Protein AF-A0A376YE29-F1 (afdb_monomer_lite)

Radius of gyration: 28.05 Å; chains: 1; bounding box: 85×40×55 Å

Organism: Escherichia coli (NCBI:txid562)

pLDDT: mean 70.92, std 16.83, range [34.09, 95.0]

Sequence (128 aa):
MVALLISGSILTWAGFNDPQEINGTLSADATPAEAISPVADQDWPAYGRNQEGQRFSPLKQINADNVHNLKEAWVFRTGDVKQPNDPGEITNEVTPIKSGRHPLPVYRSPAPVCARCRQRQREMALRS

Foldseek 3Di:
DVVVVVVVVVVVVCVVDPPPPDPDDDPPPPPPDPDWDDQPLPFQQDPLSTPVSVVDHPDDPDDPVCVVVDDDPDDDDPPPDDDPPDPPDDDDPDDAGGGPPDSDRPPPDPDDPDPVVVVVVVVVVVVD

Structure (mmCIF, N/CA/C/O backbone):
data_AF-A0A376YE29-F1
#
_entry.id   AF-A0A376YE29-F1
#
loop_
_atom_site.group_PDB
_atom_site.id
_atom_site.type_symbol
_atom_site.label_atom_id
_atom_site.label_alt_id
_atom_site.label_comp_id
_atom_site.label_asym_id
_atom_site.label_entity_id
_atom_site.label_seq_id
_atom_site.pdbx_PDB_ins_code
_atom_site.Cartn_x
_atom_site.Cartn_y
_atom_site.Cartn_z
_atom_site.occupancy
_atom_site.B_iso_or_equiv
_atom_site.auth_seq_id
_atom_site.auth_comp_id
_atom_site.auth_asym_id
_atom_site.auth_atom_id
_atom_site.pdbx_PDB_model_num
ATOM 1 N N . MET A 1 1 ? 53.313 -7.833 -35.681 1.00 70.19 1 MET A N 1
ATOM 2 C CA . MET A 1 1 ? 53.774 -7.085 -34.486 1.00 70.19 1 MET A CA 1
ATOM 3 C C . MET A 1 1 ? 53.248 -5.658 -34.454 1.00 70.19 1 MET A C 1
ATOM 5 O O . MET A 1 1 ? 52.530 -5.353 -33.520 1.00 70.19 1 MET A O 1
ATOM 9 N N . VAL A 1 2 ? 53.512 -4.814 -35.460 1.00 89.00 2 VAL A N 1
ATOM 10 C CA . VAL A 1 2 ? 53.080 -3.395 -35.455 1.00 89.00 2 VAL A CA 1
ATOM 11 C C . VAL A 1 2 ? 51.565 -3.221 -35.260 1.00 89.00 2 VAL A C 1
ATOM 13 O O . VAL A 1 2 ? 51.152 -2.447 -34.407 1.00 89.00 2 VAL A O 1
ATOM 16 N N . ALA A 1 3 ? 50.735 -4.003 -35.957 1.00 85.12 3 ALA A N 1
ATOM 17 C CA . ALA A 1 3 ? 49.277 -3.941 -35.796 1.00 85.12 3 ALA A CA 1
ATOM 18 C C . ALA A 1 3 ? 48.800 -4.309 -34.377 1.00 85.12 3 ALA A 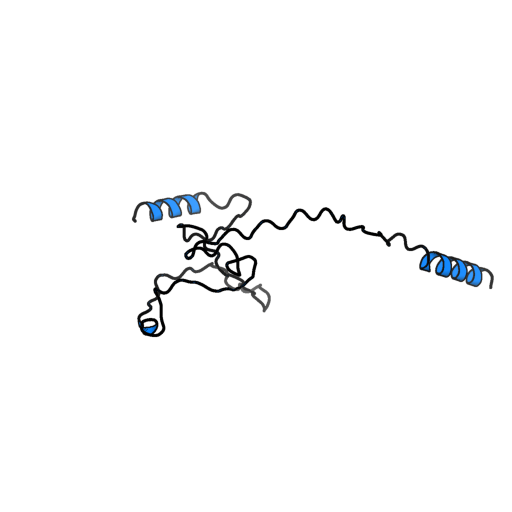C 1
ATOM 20 O O . ALA A 1 3 ? 47.903 -3.666 -33.849 1.00 85.12 3 ALA A O 1
ATOM 21 N N . LEU A 1 4 ? 49.439 -5.293 -33.730 1.00 90.12 4 LEU A N 1
ATOM 22 C CA . LEU A 1 4 ? 49.095 -5.699 -32.361 1.00 90.12 4 LEU A CA 1
ATOM 23 C C . LEU A 1 4 ? 49.466 -4.621 -31.340 1.00 90.12 4 LEU A C 1
ATOM 25 O O . LEU A 1 4 ? 48.731 -4.415 -30.380 1.00 90.12 4 LEU A O 1
ATOM 29 N N . LEU A 1 5 ? 50.574 -3.911 -31.573 1.00 93.38 5 LEU A N 1
ATOM 30 C CA . LEU A 1 5 ? 50.969 -2.780 -30.737 1.00 93.38 5 LEU A CA 1
ATOM 31 C C . LEU A 1 5 ? 49.967 -1.628 -30.872 1.00 93.38 5 LEU A C 1
ATOM 33 O O . LEU A 1 5 ? 49.523 -1.105 -29.859 1.00 93.38 5 LEU A O 1
ATOM 37 N N . ILE A 1 6 ? 49.538 -1.302 -32.095 1.00 93.88 6 ILE A N 1
ATOM 38 C CA . ILE A 1 6 ? 48.541 -0.248 -32.340 1.00 93.88 6 ILE A CA 1
ATOM 39 C C . ILE A 1 6 ? 47.201 -0.598 -31.680 1.00 93.88 6 ILE A C 1
ATOM 41 O O . ILE A 1 6 ? 46.644 0.223 -30.954 1.00 93.88 6 ILE A O 1
ATOM 45 N N . SER A 1 7 ? 46.697 -1.820 -31.878 1.00 90.88 7 SER A N 1
ATOM 46 C CA . SER A 1 7 ? 45.445 -2.261 -31.251 1.00 90.88 7 SER A CA 1
ATOM 47 C C . SER A 1 7 ? 45.533 -2.262 -29.724 1.00 90.88 7 SER A C 1
ATOM 49 O O . SER A 1 7 ? 44.598 -1.816 -29.065 1.00 90.88 7 SER A O 1
ATOM 51 N N . GLY A 1 8 ? 46.661 -2.706 -29.159 1.00 93.00 8 GLY A N 1
ATOM 52 C CA . GLY A 1 8 ? 46.903 -2.662 -27.717 1.00 93.00 8 GLY A CA 1
ATOM 53 C C . GLY A 1 8 ? 46.890 -1.236 -27.170 1.00 93.00 8 GLY A C 1
ATOM 54 O O . GLY A 1 8 ? 46.197 -0.965 -26.195 1.00 93.00 8 GLY A O 1
ATOM 55 N N . SER A 1 9 ? 47.576 -0.303 -27.837 1.00 89.50 9 SER A N 1
ATOM 56 C CA . SER A 1 9 ? 47.593 1.110 -27.442 1.00 89.50 9 SER A CA 1
ATOM 57 C C . SER A 1 9 ? 46.205 1.752 -27.480 1.00 89.50 9 SER A C 1
ATOM 59 O O . SER A 1 9 ? 45.851 2.478 -26.553 1.00 89.50 9 SER A O 1
ATOM 61 N N . ILE A 1 10 ? 45.400 1.461 -28.509 1.00 90.31 10 ILE A N 1
ATOM 62 C CA . ILE A 1 10 ? 44.025 1.976 -28.622 1.00 90.31 10 ILE A CA 1
ATOM 63 C C . ILE A 1 10 ? 43.143 1.422 -27.494 1.00 90.31 10 ILE A C 1
ATOM 65 O O . ILE A 1 10 ? 42.384 2.179 -26.894 1.00 90.31 10 ILE A O 1
ATOM 69 N N . LEU A 1 11 ? 43.266 0.131 -27.163 1.00 87.94 11 LEU A N 1
ATOM 70 C CA . LEU A 1 11 ? 42.499 -0.495 -26.079 1.00 87.94 11 LEU A CA 1
ATOM 71 C C . LEU A 1 11 ? 42.868 0.070 -24.706 1.00 87.94 11 LEU A C 1
ATOM 73 O O . LEU A 1 11 ? 41.981 0.355 -23.906 1.00 87.94 11 LEU A O 1
ATOM 77 N N . THR A 1 12 ? 44.161 0.267 -24.439 1.00 87.38 12 THR A N 1
ATOM 78 C CA . THR A 1 12 ? 44.599 0.910 -23.198 1.00 87.38 12 THR A CA 1
ATOM 79 C C . THR A 1 12 ? 44.058 2.334 -23.116 1.00 87.38 12 THR A C 1
ATOM 81 O O . THR A 1 12 ? 43.492 2.697 -22.095 1.00 87.38 12 THR A O 1
ATOM 84 N N . TRP A 1 13 ? 44.155 3.127 -24.187 1.00 88.75 13 TRP A N 1
ATOM 85 C CA . TRP A 1 13 ? 43.643 4.500 -24.195 1.00 88.75 13 TRP A CA 1
ATOM 86 C C . TRP A 1 13 ? 42.122 4.570 -23.983 1.00 88.75 13 TRP A C 1
ATOM 88 O O . TRP A 1 13 ? 41.662 5.384 -23.184 1.00 88.75 13 TRP A O 1
ATOM 98 N N . ALA A 1 14 ? 41.357 3.681 -24.625 1.00 85.19 14 ALA A N 1
ATOM 99 C CA . ALA A 1 14 ? 39.905 3.605 -24.471 1.00 85.19 14 ALA A CA 1
ATOM 100 C C . ALA A 1 14 ? 39.474 3.229 -23.042 1.00 85.19 14 ALA A C 1
ATOM 102 O O . ALA A 1 14 ? 38.508 3.787 -22.538 1.00 85.19 14 ALA A O 1
ATOM 103 N N . GLY A 1 15 ? 40.212 2.343 -22.361 1.00 82.81 15 GLY A N 1
ATOM 104 C CA . GLY A 1 15 ? 39.902 1.943 -20.983 1.00 82.81 15 GLY A CA 1
ATOM 105 C C . GLY A 1 15 ? 40.054 3.057 -19.939 1.00 82.81 15 GLY A C 1
ATOM 106 O O . GLY A 1 15 ? 39.471 2.955 -18.866 1.00 82.81 15 GLY A O 1
ATOM 107 N N . PHE A 1 16 ? 40.815 4.114 -20.245 1.00 82.31 16 PHE A N 1
ATOM 108 C CA . PHE A 1 16 ? 41.011 5.272 -19.357 1.00 82.31 16 PHE A CA 1
ATOM 109 C C . PHE A 1 16 ? 40.259 6.534 -19.803 1.00 82.31 16 PHE A C 1
ATOM 111 O O . PHE A 1 16 ? 40.302 7.540 -19.104 1.00 82.31 16 PHE A O 1
ATOM 118 N N . ASN A 1 17 ? 39.611 6.514 -20.968 1.00 80.94 17 ASN A N 1
ATOM 119 C CA . ASN A 1 17 ? 38.904 7.663 -21.533 1.00 80.94 17 ASN A CA 1
ATOM 120 C C . ASN A 1 17 ? 37.498 7.221 -21.942 1.00 80.94 17 ASN A C 1
ATOM 122 O O . ASN A 1 17 ? 37.173 7.227 -23.129 1.00 80.94 17 ASN A O 1
ATOM 126 N N . ASP A 1 18 ? 36.691 6.782 -20.972 1.00 77.00 18 ASP A N 1
ATOM 127 C CA . ASP A 1 18 ? 35.305 6.393 -21.224 1.00 77.00 18 ASP A CA 1
ATOM 128 C C . ASP A 1 18 ? 34.440 7.654 -21.432 1.00 77.00 18 ASP A C 1
ATOM 130 O O . ASP A 1 18 ? 34.211 8.411 -20.486 1.00 77.00 18 ASP A O 1
ATOM 134 N N . PRO A 1 19 ? 33.937 7.922 -22.652 1.00 68.25 19 PRO A N 1
ATOM 135 C CA . PRO A 1 19 ? 33.087 9.082 -22.908 1.00 68.25 19 PRO A CA 1
ATOM 136 C C . PRO A 1 19 ? 31.700 8.971 -22.250 1.00 68.25 19 PRO A C 1
ATOM 138 O O . PRO A 1 19 ? 30.944 9.942 -22.282 1.00 68.25 19 PRO A O 1
ATOM 141 N N . GLN A 1 20 ? 31.338 7.808 -21.693 1.00 69.44 20 GLN A N 1
ATOM 142 C CA . GLN A 1 20 ? 30.078 7.591 -20.980 1.00 69.44 20 GLN A CA 1
ATOM 143 C C . GLN A 1 20 ? 30.165 7.902 -19.480 1.00 69.44 20 GLN A C 1
ATOM 145 O O . GLN A 1 20 ? 29.135 7.883 -18.802 1.00 69.44 20 GLN A O 1
ATOM 150 N N . GLU A 1 21 ? 31.349 8.236 -18.953 1.00 71.94 21 GLU A N 1
ATOM 151 C CA . GLU A 1 21 ? 31.507 8.663 -17.563 1.00 71.94 21 GLU A CA 1
ATOM 152 C C . GLU A 1 21 ? 30.993 10.102 -17.376 1.00 71.94 21 GLU A C 1
ATOM 154 O O . GLU A 1 21 ? 31.724 11.094 -1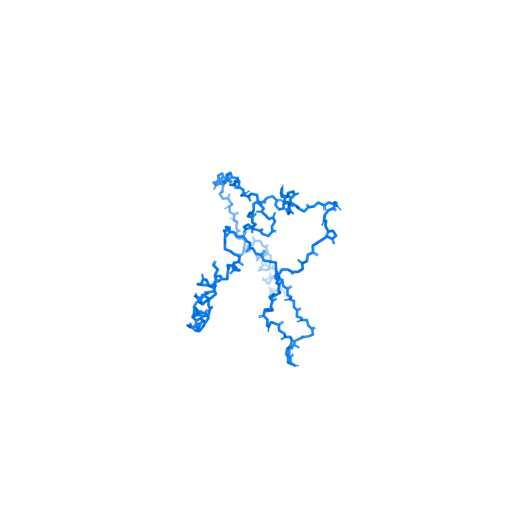7.395 1.00 71.94 21 GLU A O 1
ATOM 159 N N . ILE A 1 22 ? 29.680 10.228 -17.198 1.00 77.06 22 ILE A N 1
ATOM 160 C CA . ILE A 1 22 ? 29.053 11.478 -16.777 1.00 77.06 22 ILE A CA 1
ATOM 161 C C . ILE A 1 22 ? 29.186 11.563 -15.256 1.00 77.06 22 ILE A C 1
ATOM 163 O O . ILE A 1 22 ? 28.447 10.911 -14.518 1.00 77.06 22 ILE A O 1
ATOM 167 N N . ASN A 1 23 ? 30.114 12.396 -14.784 1.00 75.69 23 ASN A N 1
ATOM 168 C CA . ASN A 1 23 ? 30.239 12.758 -13.373 1.00 75.69 23 ASN A CA 1
ATOM 169 C C . ASN A 1 23 ? 29.029 13.608 -12.949 1.00 75.69 23 ASN A C 1
ATOM 171 O O . ASN A 1 23 ? 29.071 14.839 -12.956 1.00 75.69 23 ASN A O 1
ATOM 175 N N . GLY A 1 24 ? 27.918 12.943 -12.636 1.00 70.81 24 GLY A N 1
ATOM 176 C CA . GLY A 1 24 ? 26.712 13.586 -12.136 1.00 70.81 24 GLY A CA 1
ATOM 177 C C . GLY A 1 24 ? 26.964 14.182 -10.756 1.00 70.81 24 GLY A C 1
ATOM 178 O O . GLY A 1 24 ? 27.205 13.457 -9.794 1.00 70.81 24 GLY A O 1
ATOM 179 N N . THR A 1 25 ? 26.890 15.504 -10.639 1.00 72.88 25 THR A N 1
ATOM 180 C CA . THR A 1 25 ? 26.865 16.176 -9.342 1.00 72.88 25 THR A CA 1
ATOM 181 C C . THR A 1 25 ? 25.411 16.320 -8.903 1.00 72.88 25 THR A C 1
ATOM 183 O O . THR A 1 25 ? 24.587 16.926 -9.587 1.00 72.88 25 THR A O 1
ATOM 186 N N . LEU A 1 26 ? 25.061 15.732 -7.760 1.00 69.62 26 LEU A N 1
ATOM 187 C CA . LEU A 1 26 ? 23.787 16.032 -7.115 1.00 69.62 26 LEU A CA 1
ATOM 188 C C . LEU A 1 26 ? 23.959 17.372 -6.393 1.00 69.62 26 LEU A C 1
ATOM 190 O O . LEU A 1 26 ? 24.721 17.457 -5.431 1.00 69.62 26 LEU A O 1
ATOM 194 N N . SER A 1 27 ? 23.296 18.430 -6.866 1.00 72.06 27 SER A N 1
ATOM 195 C CA . SER A 1 27 ? 23.247 19.693 -6.124 1.00 72.06 27 SER A CA 1
ATOM 196 C C . SER A 1 27 ? 22.617 19.449 -4.754 1.00 72.06 27 SER A C 1
ATOM 198 O O . SER A 1 27 ? 21.499 18.947 -4.662 1.00 72.06 27 SER A O 1
ATOM 200 N N . ALA A 1 28 ? 23.321 19.840 -3.692 1.00 67.19 28 ALA A N 1
ATOM 201 C CA . ALA A 1 28 ? 22.836 19.768 -2.314 1.00 67.19 28 ALA A CA 1
ATOM 202 C C . ALA A 1 28 ? 21.752 20.817 -1.988 1.00 67.19 28 ALA A C 1
ATOM 204 O O . ALA A 1 28 ? 21.349 20.928 -0.831 1.00 67.19 28 ALA A O 1
ATOM 205 N N . ASP A 1 29 ? 21.244 21.543 -2.992 1.00 68.12 29 ASP A N 1
ATOM 206 C CA . ASP A 1 29 ? 19.969 22.271 -2.939 1.00 68.12 29 ASP A CA 1
ATOM 207 C C . ASP A 1 29 ? 18.800 21.271 -2.871 1.00 68.12 29 ASP A C 1
ATOM 209 O O . ASP A 1 29 ? 17.912 21.205 -3.722 1.00 68.12 29 ASP A O 1
ATOM 213 N N . ALA A 1 30 ? 18.810 20.435 -1.836 1.00 67.19 30 ALA A N 1
ATOM 214 C CA . ALA A 1 30 ? 17.633 19.714 -1.421 1.00 67.19 30 ALA A CA 1
ATOM 215 C C . ALA A 1 30 ? 16.674 20.764 -0.861 1.00 67.19 30 ALA A C 1
ATOM 217 O O . ALA A 1 30 ? 16.900 21.329 0.210 1.00 67.19 30 ALA A O 1
ATOM 218 N N . THR A 1 31 ? 15.595 21.038 -1.595 1.00 70.94 31 THR A N 1
ATOM 219 C CA . THR A 1 31 ? 14.437 21.702 -0.994 1.00 70.94 31 THR A CA 1
ATOM 220 C C . THR A 1 31 ? 14.077 20.904 0.262 1.00 70.94 31 THR A C 1
ATOM 222 O O . THR A 1 31 ? 13.961 19.677 0.156 1.00 70.94 31 THR A O 1
ATOM 225 N N . PRO A 1 32 ? 13.957 21.537 1.446 1.00 68.62 32 PRO A N 1
ATOM 226 C CA . PRO A 1 32 ? 13.542 20.834 2.648 1.00 68.62 32 PRO A CA 1
ATOM 227 C C . PRO A 1 32 ? 12.285 20.034 2.332 1.00 68.62 32 PRO A C 1
ATOM 229 O O . PRO A 1 32 ? 11.344 20.583 1.756 1.00 68.62 32 PRO A O 1
ATOM 232 N N . ALA A 1 33 ? 12.294 18.740 2.655 1.00 63.41 33 ALA A N 1
ATOM 233 C CA . ALA A 1 33 ? 11.118 17.908 2.471 1.00 63.41 33 ALA A CA 1
ATOM 234 C C . ALA A 1 33 ? 9.934 18.600 3.156 1.00 63.41 33 ALA A C 1
ATOM 236 O O . ALA A 1 33 ? 10.016 18.942 4.340 1.00 63.41 33 ALA A O 1
ATOM 237 N N . GLU A 1 34 ? 8.866 18.860 2.399 1.00 62.69 34 GLU A N 1
ATOM 238 C CA . GLU A 1 34 ? 7.650 19.438 2.960 1.00 62.69 34 GLU A CA 1
ATOM 239 C C . GLU A 1 34 ? 7.192 18.588 4.146 1.00 62.69 34 GLU A C 1
ATOM 241 O O . GLU A 1 34 ? 7.211 17.353 4.100 1.00 62.69 34 GLU A O 1
ATOM 246 N N . ALA A 1 35 ? 6.786 19.259 5.225 1.00 61.25 35 ALA A N 1
ATOM 247 C CA . ALA A 1 35 ? 6.204 18.584 6.370 1.00 61.25 35 ALA A CA 1
ATOM 248 C C . ALA A 1 35 ? 5.029 17.719 5.894 1.00 61.25 35 ALA A C 1
ATOM 250 O O . ALA A 1 35 ? 4.168 18.183 5.139 1.00 61.25 35 ALA A O 1
ATOM 251 N N . ILE A 1 36 ? 5.005 16.458 6.332 1.00 62.16 36 ILE A N 1
ATOM 252 C CA . ILE A 1 36 ? 3.956 15.501 5.980 1.00 62.16 36 ILE A CA 1
ATOM 253 C C . ILE A 1 36 ? 2.618 16.126 6.374 1.00 62.16 36 ILE A C 1
ATOM 255 O O . ILE A 1 36 ? 2.320 16.286 7.558 1.00 62.16 36 ILE A O 1
ATOM 259 N N . SER A 1 37 ? 1.819 16.506 5.377 1.00 63.16 37 SER A N 1
ATOM 260 C CA . SER A 1 37 ? 0.480 17.030 5.626 1.00 63.16 37 SER A CA 1
ATOM 261 C C . SER A 1 37 ? -0.326 15.971 6.385 1.00 63.16 37 SER A C 1
ATOM 263 O O . SER A 1 37 ? -0.339 14.810 5.957 1.00 63.16 37 SER A O 1
ATOM 265 N N . PRO A 1 38 ? -0.980 16.322 7.507 1.00 71.62 38 PRO A N 1
ATOM 266 C CA . PRO A 1 38 ? -1.757 15.360 8.271 1.00 71.62 38 PRO A CA 1
ATOM 267 C C . PRO A 1 38 ? -2.874 14.800 7.387 1.00 71.62 38 PRO A C 1
ATOM 269 O O . PRO A 1 38 ? -3.740 15.529 6.905 1.00 71.62 38 PRO A O 1
ATOM 272 N N . VAL A 1 39 ? -2.832 13.489 7.151 1.00 77.31 39 VAL A N 1
ATOM 273 C CA . VAL A 1 39 ? -3.873 12.774 6.409 1.00 77.31 39 VAL A CA 1
ATOM 274 C C . VAL A 1 39 ? -5.074 12.616 7.329 1.00 77.31 39 VAL A C 1
ATOM 276 O O . VAL A 1 39 ? -4.947 12.021 8.401 1.00 77.31 39 VAL A O 1
ATOM 279 N N . ALA A 1 40 ? -6.236 13.122 6.913 1.00 82.19 40 ALA A N 1
ATOM 280 C CA . ALA A 1 40 ? -7.464 12.973 7.683 1.00 82.19 40 ALA A CA 1
ATOM 281 C C . ALA A 1 40 ? -7.756 11.491 7.979 1.00 82.19 40 ALA A C 1
ATOM 283 O O . ALA A 1 40 ? -7.502 10.608 7.160 1.00 82.19 40 ALA A O 1
ATOM 284 N N . ASP A 1 41 ? -8.325 11.206 9.148 1.00 82.19 41 ASP A N 1
ATOM 285 C CA . ASP A 1 41 ? -8.546 9.835 9.635 1.00 82.19 41 ASP A CA 1
ATOM 286 C C . ASP A 1 41 ? -9.361 8.952 8.680 1.00 82.19 41 ASP A C 1
ATOM 288 O O . ASP A 1 41 ? -9.173 7.736 8.637 1.00 82.19 41 ASP A O 1
ATOM 292 N N . GLN A 1 42 ? -10.256 9.565 7.903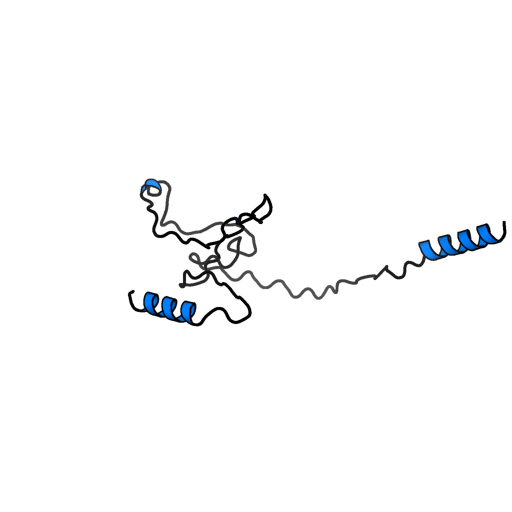 1.00 82.81 42 GLN A N 1
ATOM 293 C CA . GLN A 1 42 ? -11.139 8.883 6.954 1.00 82.81 42 GLN A CA 1
ATOM 294 C C . GLN A 1 42 ? -10.569 8.760 5.534 1.00 82.81 42 GLN A C 1
ATOM 296 O O . GLN A 1 42 ? -11.207 8.121 4.683 1.00 82.81 42 GLN A O 1
ATOM 301 N N . ASP A 1 43 ? -9.416 9.381 5.282 1.00 81.75 43 ASP A N 1
ATOM 302 C CA . ASP A 1 43 ? -8.790 9.471 3.971 1.00 81.75 43 ASP A CA 1
ATOM 303 C C . ASP A 1 43 ? -7.630 8.479 3.828 1.00 81.75 43 ASP A C 1
ATOM 305 O O . ASP A 1 43 ? -6.899 8.156 4.768 1.00 81.75 43 ASP A O 1
ATOM 309 N N . TRP A 1 44 ? -7.469 8.003 2.599 1.00 85.94 44 TRP A N 1
ATOM 310 C CA . TRP A 1 44 ? -6.436 7.082 2.147 1.00 85.94 44 TRP A CA 1
ATOM 311 C C . TRP A 1 44 ? -5.858 7.558 0.802 1.00 85.94 44 TRP A C 1
ATOM 313 O O . TRP A 1 44 ? -6.104 6.936 -0.235 1.00 85.94 44 TRP A O 1
ATOM 323 N N . PRO A 1 45 ? -5.137 8.698 0.784 1.00 80.25 45 PRO A N 1
ATOM 324 C CA . PRO A 1 45 ? -4.684 9.353 -0.446 1.00 80.25 45 PRO A CA 1
ATOM 325 C C . PRO A 1 45 ? -3.491 8.655 -1.117 1.00 80.25 45 PRO A C 1
ATOM 327 O O . PRO A 1 45 ? -3.209 8.917 -2.282 1.00 80.25 45 PRO A O 1
ATOM 330 N N . ALA A 1 46 ? -2.795 7.771 -0.402 1.00 78.50 46 ALA A N 1
ATOM 331 C CA . ALA A 1 46 ? -1.636 7.031 -0.890 1.00 78.50 46 ALA A CA 1
ATOM 332 C C . ALA A 1 46 ? -1.761 5.545 -0.540 1.00 78.50 46 ALA A C 1
ATOM 334 O O . ALA A 1 46 ? -2.450 5.196 0.416 1.00 78.50 46 ALA A O 1
ATOM 335 N N . TYR A 1 47 ? -1.049 4.668 -1.257 1.00 76.62 47 TYR A N 1
ATOM 336 C CA . TYR A 1 47 ? -1.059 3.218 -1.003 1.00 76.62 47 TYR A CA 1
ATOM 337 C C . TYR A 1 47 ? -0.768 2.879 0.471 1.00 76.62 47 TYR A C 1
ATOM 339 O O . TYR A 1 47 ? -1.494 2.113 1.104 1.00 76.62 47 TYR A O 1
ATOM 347 N N . GLY A 1 48 ? 0.240 3.537 1.046 1.00 80.25 48 GLY A N 1
ATOM 348 C CA . GLY A 1 48 ? 0.632 3.413 2.448 1.00 80.25 48 GLY A CA 1
ATOM 349 C C . GLY A 1 48 ? -0.155 4.275 3.443 1.00 80.25 48 GLY A C 1
ATOM 350 O O . GLY A 1 48 ? 0.254 4.370 4.598 1.00 80.25 48 GLY A O 1
ATOM 351 N N . ARG A 1 49 ? -1.255 4.909 3.012 1.00 76.81 49 ARG A N 1
ATOM 352 C CA . ARG A 1 49 ? -2.003 5.991 3.682 1.00 76.81 49 ARG A CA 1
ATOM 353 C C . ARG A 1 49 ? -1.239 7.313 3.812 1.00 76.81 49 ARG A C 1
ATOM 355 O O . ARG A 1 49 ? -1.783 8.341 3.424 1.00 76.81 49 ARG A O 1
ATOM 362 N N . ASN A 1 50 ? -0.015 7.296 4.334 1.00 76.94 50 ASN A N 1
ATOM 363 C CA . ASN A 1 50 ? 0.869 8.456 4.492 1.00 76.94 50 ASN A CA 1
ATOM 364 C C . ASN A 1 50 ? 2.247 8.201 3.855 1.00 76.94 50 ASN A C 1
ATOM 366 O O . ASN A 1 50 ? 2.529 7.093 3.398 1.00 76.94 50 ASN A O 1
ATOM 370 N N . GLN A 1 51 ? 3.098 9.232 3.822 1.00 77.75 51 GLN A N 1
ATOM 371 C CA . GLN A 1 51 ? 4.457 9.143 3.261 1.00 77.75 51 GLN A CA 1
ATOM 372 C C . GLN A 1 51 ? 5.348 8.139 4.011 1.00 77.75 51 GLN A C 1
ATOM 374 O O . GLN A 1 51 ? 6.277 7.587 3.435 1.00 77.75 51 GLN A O 1
ATOM 379 N N . GLU A 1 52 ? 5.033 7.854 5.277 1.00 77.56 52 GLU A N 1
ATOM 380 C CA . GLU A 1 52 ? 5.730 6.854 6.094 1.00 77.56 52 GLU A CA 1
ATOM 381 C C . GLU A 1 52 ? 5.333 5.409 5.750 1.00 77.56 52 GLU A C 1
ATOM 383 O O . GLU A 1 52 ? 5.948 4.465 6.239 1.00 77.56 52 GLU A O 1
ATOM 388 N N . GLY A 1 53 ? 4.297 5.203 4.932 1.00 77.00 53 GLY A N 1
ATOM 389 C CA . GLY A 1 53 ? 3.913 3.869 4.484 1.00 77.00 53 GLY A CA 1
ATOM 390 C C . GLY A 1 53 ? 3.271 2.987 5.560 1.00 77.00 53 GLY A C 1
ATOM 391 O O . GLY A 1 53 ? 3.263 1.767 5.413 1.00 77.00 53 GLY A O 1
ATOM 392 N N . GLN A 1 54 ? 2.727 3.565 6.635 1.00 78.69 54 GLN A N 1
ATOM 393 C CA . GLN A 1 54 ? 2.312 2.813 7.829 1.00 78.69 54 GLN A CA 1
ATOM 394 C C . GLN A 1 54 ? 1.115 1.879 7.609 1.00 78.69 54 GLN A C 1
ATOM 396 O O . GLN A 1 54 ? 0.918 0.952 8.392 1.00 78.69 54 GLN A O 1
ATOM 401 N N . ARG A 1 55 ? 0.281 2.128 6.586 1.00 82.88 55 ARG A N 1
ATOM 402 C CA . ARG A 1 55 ? -0.948 1.351 6.295 1.00 82.88 55 ARG A CA 1
ATOM 403 C C . ARG A 1 55 ? -1.887 1.214 7.509 1.00 82.88 55 ARG A C 1
ATOM 405 O O . ARG A 1 55 ? -2.689 0.287 7.576 1.00 82.88 55 ARG A O 1
ATOM 412 N N . PHE A 1 56 ? -1.808 2.146 8.459 1.00 82.31 56 PHE A N 1
ATOM 413 C CA . PHE A 1 56 ? -2.560 2.133 9.713 1.00 82.31 56 PHE A CA 1
ATOM 414 C C . PHE A 1 56 ? -3.744 3.109 9.667 1.00 82.31 56 PHE A C 1
ATOM 416 O O . PHE A 1 56 ? -3.555 4.291 9.367 1.00 82.31 56 PHE A O 1
ATOM 423 N N . SER A 1 57 ? -4.952 2.639 10.008 1.00 84.25 57 SER A N 1
ATOM 424 C CA . SER A 1 57 ? -6.153 3.479 10.153 1.00 84.25 57 SER A CA 1
ATOM 425 C C . SER A 1 57 ? -6.465 3.755 11.632 1.00 84.25 57 SER A C 1
ATOM 427 O O . SER A 1 57 ? -6.571 2.803 12.402 1.00 84.25 57 SER A O 1
ATOM 429 N N . PRO A 1 58 ? -6.693 5.018 12.037 1.00 85.00 58 PRO A N 1
ATOM 430 C CA . PRO A 1 58 ? -7.106 5.363 13.400 1.00 85.00 58 PRO A CA 1
ATOM 431 C C . PRO A 1 58 ? -8.611 5.145 13.671 1.00 85.00 58 PRO A C 1
ATOM 433 O O . PRO A 1 58 ? -9.079 5.424 14.777 1.00 85.00 58 PRO A O 1
ATOM 436 N N . LEU A 1 59 ? -9.389 4.661 12.692 1.00 85.81 59 LEU A N 1
ATOM 437 C CA . LEU A 1 59 ? -10.831 4.438 12.836 1.00 85.81 59 LEU A CA 1
ATOM 438 C C . LEU A 1 59 ? -11.133 3.275 13.793 1.00 85.81 59 LEU A C 1
ATOM 440 O O . LEU A 1 59 ? -10.644 2.166 13.616 1.00 85.81 59 LEU A O 1
ATOM 444 N N . LYS A 1 60 ? -12.009 3.523 14.775 1.00 88.44 60 LYS A N 1
ATOM 445 C CA . LYS A 1 60 ? -12.392 2.552 15.823 1.00 88.44 60 LYS A CA 1
ATOM 446 C C . LYS A 1 60 ? -13.821 2.018 15.694 1.00 88.44 60 LYS A C 1
ATOM 448 O O . LYS A 1 60 ? -14.306 1.334 16.589 1.00 88.44 60 LYS A O 1
ATOM 453 N N . GLN A 1 61 ? -14.515 2.360 14.605 1.00 89.38 61 GLN A N 1
ATOM 454 C CA . GLN A 1 61 ? -15.901 1.935 14.381 1.00 89.38 61 GLN A CA 1
ATOM 455 C C . GLN A 1 61 ? -16.021 0.407 14.272 1.00 89.38 61 GLN A C 1
ATOM 457 O O . GLN A 1 61 ? -17.005 -0.163 14.738 1.00 89.38 61 GLN A O 1
ATOM 462 N N . ILE A 1 62 ? -15.021 -0.247 13.679 1.00 89.12 62 ILE A N 1
ATOM 463 C CA . ILE A 1 62 ? -14.912 -1.705 13.596 1.00 89.12 62 ILE A CA 1
ATOM 464 C C . ILE A 1 62 ? -13.866 -2.151 14.617 1.00 89.12 62 ILE A C 1
ATOM 466 O O . ILE A 1 62 ? -12.771 -1.593 14.662 1.00 89.12 62 ILE A O 1
ATOM 470 N N . ASN A 1 63 ? -14.204 -3.135 15.443 1.00 92.31 63 ASN A N 1
ATOM 471 C CA . ASN A 1 63 ? -13.350 -3.667 16.499 1.00 92.31 63 ASN A CA 1
ATOM 472 C C . ASN A 1 63 ? -13.534 -5.188 16.646 1.00 92.31 63 ASN A C 1
ATOM 474 O O . ASN A 1 63 ? -14.382 -5.789 15.985 1.00 92.31 63 ASN A O 1
ATOM 478 N N . ALA A 1 64 ? -12.724 -5.815 17.505 1.00 93.88 64 ALA A N 1
ATOM 479 C CA . ALA A 1 64 ? -12.748 -7.265 17.721 1.00 93.88 64 ALA A CA 1
ATOM 480 C C . ALA A 1 64 ? -14.126 -7.785 18.169 1.00 93.88 64 ALA A C 1
ATOM 482 O O . ALA A 1 64 ? -14.502 -8.904 17.822 1.00 93.88 64 ALA A O 1
ATOM 483 N N . ASP A 1 65 ? -14.902 -6.952 18.864 1.00 95.00 65 ASP A N 1
ATOM 484 C CA . ASP A 1 65 ? -16.214 -7.323 19.382 1.00 95.00 65 ASP A CA 1
ATOM 485 C C . ASP A 1 65 ? -17.308 -7.259 18.316 1.00 95.00 65 ASP A C 1
ATOM 487 O O . ASP A 1 65 ? -18.299 -7.961 18.446 1.00 95.00 65 ASP A O 1
ATOM 491 N N . ASN A 1 66 ? -17.174 -6.443 17.263 1.00 94.69 66 ASN A N 1
ATOM 492 C CA . ASN A 1 66 ? -18.236 -6.238 16.268 1.00 94.69 66 ASN A CA 1
ATOM 493 C C . ASN A 1 66 ? -17.888 -6.692 14.843 1.00 94.69 66 ASN A C 1
ATOM 495 O O . ASN A 1 66 ? -18.774 -6.714 13.987 1.00 94.69 66 ASN A O 1
ATOM 499 N N . VAL A 1 67 ? -16.639 -7.102 14.593 1.00 92.31 67 VAL A N 1
ATOM 500 C CA . VAL A 1 67 ? -16.163 -7.551 13.273 1.00 92.31 67 VAL A CA 1
ATOM 501 C C . VAL A 1 67 ? -17.007 -8.694 12.696 1.00 92.31 67 VAL A C 1
ATOM 503 O O . VAL A 1 67 ? -17.195 -8.782 11.485 1.00 92.31 67 VAL A O 1
ATOM 506 N N . HIS A 1 68 ? -17.593 -9.526 13.559 1.00 92.62 68 HIS A N 1
ATOM 507 C CA . HIS A 1 68 ? -18.458 -10.639 13.168 1.00 92.62 68 HIS A CA 1
ATOM 508 C C . HIS A 1 68 ? -19.798 -10.201 12.544 1.00 92.62 68 HIS A C 1
ATOM 510 O O . HIS A 1 68 ? -20.475 -11.016 11.925 1.00 92.62 68 HIS A O 1
ATOM 516 N N . ASN A 1 69 ? -20.182 -8.929 12.681 1.00 93.88 69 ASN A N 1
ATOM 517 C CA . ASN A 1 69 ? -21.431 -8.385 12.141 1.00 93.88 69 ASN A CA 1
ATOM 518 C C . ASN A 1 69 ? -21.256 -7.683 10.786 1.00 93.88 69 ASN A C 1
ATOM 520 O O . ASN A 1 69 ? -22.226 -7.132 10.257 1.00 93.88 69 ASN A O 1
ATOM 524 N N . LEU A 1 70 ? -20.041 -7.661 10.226 1.00 91.94 70 LEU A N 1
ATOM 525 C CA . LEU A 1 70 ? -19.783 -7.015 8.942 1.00 91.94 70 LEU A CA 1
ATOM 526 C C . LEU A 1 70 ? -20.514 -7.737 7.808 1.00 91.94 70 LEU A C 1
ATOM 528 O O . LEU A 1 70 ? -20.500 -8.961 7.703 1.00 91.94 70 LEU A O 1
ATOM 532 N N . LYS A 1 71 ? -21.143 -6.947 6.938 1.00 91.50 71 LYS A N 1
ATOM 533 C CA . LYS A 1 71 ? -21.819 -7.419 5.730 1.00 91.50 71 LYS A CA 1
ATOM 534 C C . LYS A 1 71 ? -21.234 -6.712 4.520 1.00 91.50 71 LYS A C 1
ATOM 536 O O . LYS A 1 71 ? -20.819 -5.557 4.609 1.00 91.50 71 LYS A O 1
ATOM 541 N N . GLU A 1 72 ? -21.226 -7.410 3.393 1.00 89.38 72 GLU A N 1
ATOM 542 C CA . GLU A 1 72 ? -20.853 -6.830 2.109 1.00 89.38 72 GLU A CA 1
ATOM 543 C C . GLU A 1 72 ? -21.789 -5.659 1.773 1.00 89.38 72 GLU A C 1
ATOM 545 O O . GLU A 1 72 ? -23.010 -5.817 1.754 1.00 89.38 72 GLU A O 1
ATOM 550 N N . ALA A 1 73 ? -21.218 -4.474 1.544 1.00 87.88 73 ALA A N 1
ATOM 551 C CA . ALA A 1 73 ? -21.990 -3.281 1.200 1.00 87.88 73 ALA A CA 1
ATOM 552 C C . ALA A 1 73 ? -22.248 -3.174 -0.311 1.00 87.88 73 ALA A C 1
ATOM 554 O O . ALA A 1 73 ? -23.295 -2.680 -0.723 1.00 87.88 73 ALA A O 1
ATOM 555 N N . TRP A 1 74 ? -21.282 -3.598 -1.130 1.00 89.12 74 TRP A N 1
ATOM 556 C CA . TRP A 1 74 ? -21.341 -3.590 -2.592 1.00 89.12 74 TRP A CA 1
ATOM 557 C C . TRP A 1 74 ? -20.148 -4.355 -3.179 1.00 89.12 74 TRP A C 1
ATOM 559 O O . TRP A 1 74 ? -19.118 -4.516 -2.525 1.00 89.12 74 TRP A O 1
ATOM 569 N N . VAL A 1 75 ? -20.266 -4.760 -4.447 1.00 85.94 75 VAL A N 1
ATOM 570 C CA . VAL A 1 75 ? -19.184 -5.372 -5.236 1.00 85.94 75 VAL A CA 1
ATOM 571 C C . VAL A 1 75 ? -19.024 -4.612 -6.542 1.00 85.94 75 VAL A C 1
ATOM 573 O O . VAL A 1 75 ? -20.004 -4.333 -7.233 1.00 85.94 75 VAL A O 1
ATOM 576 N N . PHE A 1 76 ? -17.777 -4.308 -6.901 1.00 82.12 76 PHE A N 1
ATOM 577 C CA . PHE A 1 76 ? -17.418 -3.724 -8.190 1.00 82.12 76 PHE A CA 1
ATOM 578 C C . PHE A 1 76 ? -16.624 -4.733 -9.022 1.00 82.12 76 PHE A C 1
ATOM 580 O O . PHE A 1 76 ? -15.640 -5.296 -8.547 1.00 82.12 76 PHE A O 1
ATOM 587 N N . ARG A 1 77 ? -17.039 -4.958 -10.274 1.00 79.88 77 ARG A N 1
ATOM 588 C CA . ARG A 1 77 ? -16.301 -5.786 -11.239 1.00 79.88 77 ARG A CA 1
ATOM 589 C C . ARG A 1 77 ? -15.625 -4.868 -12.250 1.00 79.88 77 ARG A C 1
ATOM 591 O O . ARG A 1 77 ? -16.316 -4.150 -12.966 1.00 79.88 77 ARG A O 1
ATOM 598 N N . THR A 1 78 ? -14.296 -4.915 -12.317 1.00 77.00 78 THR A N 1
ATOM 599 C CA . THR A 1 78 ? -13.490 -4.108 -13.254 1.00 77.00 78 THR A CA 1
ATOM 600 C C . THR A 1 78 ? -13.712 -4.506 -14.713 1.00 77.00 78 THR A C 1
ATOM 602 O O . THR A 1 78 ? -13.525 -3.681 -15.600 1.00 77.00 78 THR A O 1
ATOM 605 N N . GLY A 1 79 ? -14.136 -5.751 -14.962 1.00 75.00 79 GLY A N 1
ATOM 606 C CA . GLY A 1 79 ? -14.287 -6.307 -16.310 1.00 75.00 79 GLY A CA 1
ATOM 607 C C . GLY A 1 79 ? -12.973 -6.788 -16.929 1.00 75.00 79 GLY A C 1
ATOM 608 O O . GLY A 1 79 ? -12.983 -7.220 -18.075 1.00 75.00 79 GLY A O 1
ATOM 609 N N . ASP A 1 80 ? -11.875 -6.740 -16.172 1.00 71.19 80 ASP A N 1
ATOM 610 C CA . ASP A 1 80 ? -10.563 -7.234 -16.583 1.00 71.19 80 ASP A CA 1
ATOM 611 C C . ASP A 1 80 ? -10.522 -8.760 -16.418 1.00 71.19 80 ASP A C 1
ATOM 613 O O . ASP A 1 80 ? -10.271 -9.292 -15.333 1.00 71.19 80 ASP A O 1
ATOM 617 N N . VAL A 1 81 ? -10.941 -9.462 -17.471 1.00 77.38 81 VAL A N 1
ATOM 618 C CA . VAL A 1 81 ? -11.067 -10.922 -17.512 1.00 77.38 81 VAL A CA 1
ATOM 619 C C . VAL A 1 81 ? -10.148 -11.484 -18.581 1.00 77.38 81 VAL A C 1
ATOM 621 O O . VAL A 1 81 ? -10.060 -10.945 -19.681 1.00 77.38 81 VAL A O 1
ATOM 624 N N . LYS A 1 82 ? -9.504 -12.609 -18.265 1.00 72.69 82 LYS A N 1
ATOM 625 C CA . LYS A 1 82 ? -8.614 -13.298 -19.195 1.00 72.69 82 LYS A CA 1
ATOM 626 C C . LYS A 1 82 ? -9.362 -13.697 -20.471 1.00 72.69 82 LYS A C 1
ATOM 628 O O . LYS A 1 82 ? -10.366 -14.411 -20.416 1.00 72.69 82 LYS A O 1
ATOM 633 N N . GLN A 1 83 ? -8.839 -13.287 -21.614 1.00 79.31 83 GLN A N 1
ATOM 634 C CA . GLN A 1 83 ? -9.310 -13.656 -22.940 1.00 79.31 83 GLN A CA 1
ATOM 635 C C . GLN A 1 83 ? -8.566 -14.908 -23.448 1.00 79.31 83 GLN A C 1
ATOM 637 O O . GLN A 1 83 ? -7.482 -15.235 -22.961 1.00 79.31 83 GLN A O 1
ATOM 642 N N . PRO A 1 84 ? -9.102 -15.619 -24.460 1.00 79.06 84 PRO A N 1
ATOM 643 C CA . PRO A 1 84 ? -8.494 -16.851 -24.980 1.00 79.06 84 PRO A CA 1
ATOM 644 C C . PRO A 1 84 ? -7.058 -16.700 -25.502 1.00 79.06 84 PRO A C 1
ATOM 646 O O . PRO A 1 84 ? -6.323 -17.682 -25.541 1.00 79.06 84 PRO A O 1
ATOM 649 N N . ASN A 1 85 ? -6.668 -15.483 -25.891 1.00 82.25 85 ASN A N 1
ATOM 650 C CA . ASN A 1 85 ? -5.362 -15.177 -26.477 1.00 82.25 85 ASN A CA 1
ATOM 651 C C . ASN A 1 85 ? -4.397 -14.503 -25.487 1.00 82.25 85 ASN A C 1
ATOM 653 O O . ASN A 1 85 ? -3.302 -14.113 -25.888 1.00 82.25 85 ASN A O 1
ATOM 657 N N . ASP A 1 86 ? -4.792 -14.340 -24.223 1.00 76.94 86 ASP A N 1
ATOM 658 C CA . ASP A 1 86 ? -3.943 -13.694 -23.225 1.00 76.94 86 ASP A CA 1
ATOM 659 C C . ASP A 1 86 ? -2.893 -14.675 -22.671 1.00 76.94 86 ASP A C 1
ATOM 661 O O . ASP A 1 86 ? -3.166 -15.881 -22.553 1.00 76.94 86 ASP A O 1
ATOM 665 N N . PRO A 1 87 ? -1.696 -14.181 -22.295 1.00 73.94 87 PRO A N 1
ATOM 666 C CA . PRO A 1 87 ? -0.671 -14.998 -21.656 1.00 73.94 87 PRO A CA 1
ATOM 667 C C . PRO A 1 87 ? -1.196 -15.678 -20.381 1.00 73.94 87 PRO A C 1
ATOM 669 O O . PRO A 1 87 ? -2.214 -15.302 -19.799 1.00 73.94 87 PRO A O 1
ATOM 672 N N . GLY A 1 88 ? -0.504 -16.734 -19.939 1.00 66.69 88 GLY A N 1
ATOM 673 C CA . GLY A 1 88 ? -0.879 -17.497 -18.740 1.00 66.69 88 GLY A CA 1
ATOM 674 C C . GLY A 1 88 ? -0.977 -16.655 -17.462 1.00 66.69 88 GLY A C 1
ATOM 675 O O . GLY A 1 88 ? -1.681 -17.054 -16.537 1.00 66.69 88 GLY A O 1
ATOM 676 N N . GLU A 1 89 ? -0.324 -15.495 -17.444 1.00 62.56 89 GLU A N 1
ATOM 677 C CA . GLU A 1 89 ? -0.270 -14.561 -16.329 1.00 62.56 89 GLU A CA 1
ATOM 678 C C . GLU A 1 89 ? -1.144 -13.328 -16.600 1.00 62.56 89 GLU A C 1
ATOM 680 O O . GLU A 1 89 ? -0.962 -12.625 -17.593 1.00 62.56 89 GLU A O 1
ATOM 685 N N . ILE A 1 90 ? -2.091 -13.079 -15.693 1.00 59.09 90 ILE A N 1
ATOM 686 C CA . ILE A 1 90 ? -2.858 -11.835 -15.592 1.00 59.09 90 ILE A CA 1
ATOM 687 C C . ILE A 1 90 ? -2.602 -11.243 -14.200 1.00 59.09 90 ILE A C 1
ATOM 689 O O . ILE A 1 90 ? -3.060 -11.787 -13.195 1.00 59.09 90 ILE A O 1
ATOM 693 N N . THR A 1 91 ? -1.836 -10.155 -14.119 1.00 57.50 91 THR A N 1
ATOM 694 C CA . THR A 1 91 ? -1.499 -9.506 -12.841 1.00 57.50 91 THR A CA 1
ATOM 695 C C . THR A 1 91 ? -2.460 -8.354 -12.592 1.00 57.50 91 THR A C 1
ATOM 697 O O . THR A 1 91 ? -2.515 -7.407 -13.371 1.00 57.50 91 THR A O 1
ATOM 700 N N . ASN A 1 92 ? -3.234 -8.438 -11.509 1.00 56.81 92 ASN A N 1
ATOM 701 C CA . ASN A 1 92 ? -4.222 -7.425 -11.152 1.00 56.81 92 ASN A CA 1
ATOM 702 C C . ASN A 1 92 ? -3.823 -6.720 -9.845 1.00 56.81 92 ASN A C 1
ATOM 704 O O . ASN A 1 92 ? -4.012 -7.257 -8.754 1.00 56.81 92 ASN A O 1
ATOM 708 N N . GLU A 1 93 ? -3.277 -5.507 -9.956 1.00 57.16 93 GLU A N 1
ATOM 709 C CA . GLU A 1 93 ? -2.827 -4.683 -8.823 1.00 57.16 93 GLU A CA 1
ATOM 710 C C . GLU A 1 93 ? -3.830 -3.561 -8.493 1.00 57.16 93 GLU A C 1
ATOM 712 O O . GLU A 1 93 ? -3.527 -2.370 -8.530 1.00 57.16 93 GLU A O 1
ATOM 717 N N . VAL A 1 94 ? -5.071 -3.924 -8.162 1.00 57.84 94 VAL A N 1
ATOM 718 C CA . VAL A 1 94 ? -6.165 -2.962 -7.912 1.00 57.84 94 VAL A CA 1
ATOM 719 C C . VAL A 1 94 ? -6.316 -2.574 -6.444 1.00 57.84 94 VAL A C 1
ATOM 721 O O . VAL A 1 94 ? -7.363 -2.804 -5.845 1.00 57.84 94 VAL A O 1
ATOM 724 N N . THR A 1 95 ? -5.308 -1.934 -5.846 1.00 66.88 95 THR A N 1
ATOM 725 C CA . THR A 1 95 ? -5.512 -1.324 -4.516 1.00 66.88 95 THR A CA 1
ATOM 726 C C . THR A 1 95 ? -6.209 0.034 -4.661 1.00 66.88 95 THR A C 1
ATOM 728 O O . THR A 1 95 ? -5.596 0.964 -5.189 1.00 66.88 95 THR A O 1
ATOM 731 N N . PRO A 1 96 ? -7.471 0.201 -4.218 1.00 65.69 96 PRO A N 1
ATOM 732 C CA . PRO A 1 96 ? -8.195 1.453 -4.417 1.00 65.69 96 PRO A CA 1
ATOM 733 C C . PRO A 1 96 ? -7.654 2.574 -3.518 1.00 65.69 96 PRO A C 1
ATOM 735 O O . PRO A 1 96 ? -7.355 2.351 -2.346 1.00 65.69 96 PRO A O 1
ATOM 738 N N . ILE A 1 97 ? -7.586 3.797 -4.051 1.00 74.19 97 ILE A N 1
ATOM 739 C CA . ILE A 1 97 ? -7.234 5.020 -3.310 1.00 74.19 97 ILE A CA 1
ATOM 740 C C . ILE A 1 97 ? -8.520 5.801 -3.027 1.00 74.19 97 ILE A C 1
ATOM 742 O O . ILE A 1 97 ? -9.316 6.036 -3.938 1.00 74.19 97 ILE A O 1
ATOM 746 N N . LYS A 1 98 ? -8.720 6.223 -1.775 1.00 70.88 98 LYS A N 1
ATOM 747 C CA . LYS A 1 98 ? -9.884 7.012 -1.346 1.00 70.88 98 LYS A CA 1
ATOM 748 C C . LYS A 1 98 ? -9.407 8.352 -0.796 1.00 70.88 98 LYS A C 1
ATOM 750 O O . LYS A 1 98 ? -8.811 8.391 0.270 1.00 70.88 98 LYS A O 1
ATOM 755 N N . SER A 1 99 ? -9.704 9.455 -1.475 1.00 65.19 99 SER A N 1
ATOM 756 C CA . SER A 1 99 ? -9.417 10.809 -0.981 1.00 65.19 99 SER A CA 1
ATOM 757 C C . SER A 1 99 ? -10.706 11.633 -0.967 1.00 65.19 99 SER A C 1
ATOM 759 O O . SER A 1 99 ? -11.338 11.818 -2.007 1.00 65.19 99 SER A O 1
ATOM 761 N N . GLY A 1 100 ? -11.127 12.095 0.214 1.00 63.44 100 GLY A N 1
ATOM 762 C CA . GLY A 1 100 ? -12.347 12.874 0.398 1.00 63.44 100 GLY A CA 1
ATOM 763 C C . GLY A 1 100 ? -13.643 12.046 0.429 1.00 63.44 100 GLY A C 1
ATOM 764 O O . GLY A 1 100 ? -13.655 10.816 0.509 1.00 63.44 100 GLY A O 1
ATOM 765 N N . ARG A 1 101 ? -14.788 12.745 0.370 1.00 51.16 101 ARG A N 1
ATOM 766 C CA . ARG A 1 101 ? -16.151 12.172 0.471 1.00 51.16 101 ARG A CA 1
ATOM 767 C C . ARG A 1 101 ? -16.691 11.553 -0.827 1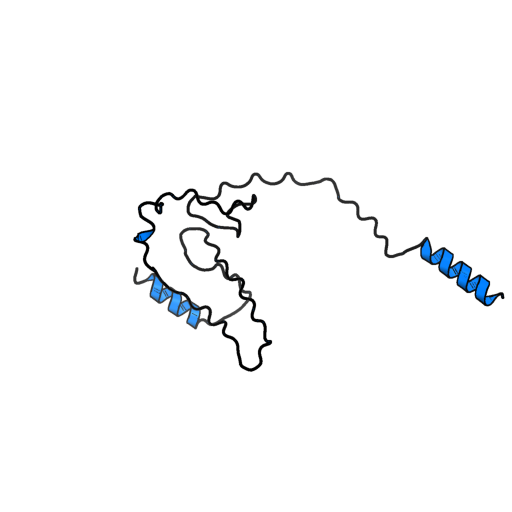.00 51.16 101 ARG A C 1
ATOM 769 O O . ARG A 1 101 ? -17.895 11.337 -0.941 1.00 51.16 101 ARG A O 1
ATOM 776 N N . HIS A 1 102 ? -15.851 11.280 -1.821 1.00 46.78 102 HIS A N 1
ATOM 777 C CA . HIS A 1 102 ? -16.282 10.635 -3.063 1.00 46.78 102 HIS A CA 1
ATOM 778 C C . HIS A 1 102 ? -15.579 9.281 -3.213 1.00 46.78 102 HIS A C 1
ATOM 780 O O . HIS A 1 102 ? -14.369 9.251 -3.412 1.00 46.78 102 HIS A O 1
ATOM 786 N N . PRO A 1 103 ? -16.307 8.151 -3.127 1.00 46.19 103 PRO A N 1
ATOM 787 C CA . PRO A 1 103 ? -15.738 6.804 -3.224 1.00 46.19 103 PRO A CA 1
ATOM 788 C C . PRO A 1 103 ? -15.375 6.402 -4.664 1.00 46.19 103 PRO A C 1
ATOM 790 O O . PRO A 1 103 ? -15.311 5.215 -4.975 1.00 46.19 103 PRO A O 1
ATOM 793 N N . LEU A 1 104 ? -15.173 7.365 -5.567 1.00 47.00 104 LEU A N 1
ATOM 794 C CA . LEU A 1 104 ? -14.816 7.042 -6.938 1.00 47.00 104 LEU A CA 1
ATOM 795 C C . LEU A 1 104 ? -13.315 6.754 -7.022 1.00 47.00 104 LEU A C 1
ATOM 797 O O . LEU A 1 104 ? -12.523 7.544 -6.501 1.00 47.00 104 LEU A O 1
ATOM 801 N N . PRO A 1 105 ? -12.908 5.674 -7.709 1.00 47.25 105 PRO A N 1
ATOM 802 C CA . PRO A 1 105 ? -11.515 5.508 -8.085 1.00 47.25 105 PRO A CA 1
ATOM 803 C C . PRO A 1 105 ? -11.103 6.747 -8.885 1.00 47.25 105 PRO A C 1
ATOM 805 O O . PRO A 1 105 ? -11.728 7.077 -9.896 1.00 47.25 105 PRO A O 1
ATOM 808 N N . VAL A 1 106 ? -10.078 7.463 -8.419 1.00 45.38 106 VAL A N 1
ATOM 809 C CA . VAL A 1 106 ? -9.503 8.604 -9.142 1.00 45.38 106 VAL A CA 1
ATOM 810 C C . VAL A 1 106 ? -8.732 8.051 -10.340 1.00 45.38 106 VAL A C 1
ATOM 812 O O . VAL A 1 106 ? -7.512 7.931 -10.331 1.00 45.38 106 VAL A O 1
ATOM 815 N N . TYR A 1 107 ? -9.462 7.649 -11.378 1.00 38.22 107 TYR A N 1
ATOM 816 C CA . TYR A 1 107 ? -8.888 7.198 -12.636 1.00 38.22 107 TYR A CA 1
ATOM 817 C C . TYR A 1 107 ? -8.621 8.430 -13.504 1.00 38.22 107 TYR A C 1
ATOM 819 O O . TYR A 1 107 ? -9.487 8.910 -14.239 1.00 38.22 107 TYR A O 1
ATOM 827 N N . ARG A 1 108 ? -7.421 9.002 -13.378 1.00 37.50 108 ARG A N 1
ATOM 828 C CA . ARG A 1 108 ? -6.963 10.086 -14.253 1.00 37.50 108 ARG A CA 1
ATOM 829 C C . ARG A 1 108 ? -6.503 9.488 -15.587 1.00 37.50 108 ARG A C 1
ATOM 831 O O . ARG A 1 108 ? -5.311 9.330 -15.807 1.00 37.50 108 ARG A O 1
ATOM 838 N N . SER A 1 109 ? -7.441 9.145 -16.471 1.00 34.09 109 SER A N 1
ATOM 839 C CA . SER A 1 109 ? -7.106 8.714 -17.840 1.00 34.09 109 SER A CA 1
ATOM 840 C C . SER A 1 109 ? -7.027 9.913 -18.795 1.00 34.09 109 SER A C 1
ATOM 842 O O . SER A 1 109 ? -7.929 10.758 -18.765 1.00 34.09 109 SER A O 1
ATOM 844 N N . PRO A 1 110 ? -6.010 10.002 -19.674 1.00 41.84 110 PRO A N 1
ATOM 845 C CA . PRO A 1 110 ? -5.964 11.010 -20.722 1.00 41.84 110 PRO A CA 1
ATOM 846 C C . PRO A 1 110 ? -6.854 10.578 -21.905 1.00 41.84 110 PRO A C 1
ATOM 848 O O . PRO A 1 110 ? -6.575 9.594 -22.578 1.00 41.84 110 PRO A O 1
ATOM 851 N N . ALA A 1 111 ? -7.908 11.358 -22.169 1.00 34.47 111 ALA A N 1
ATOM 852 C CA . ALA A 1 111 ? -8.746 11.340 -23.383 1.00 34.47 111 ALA A CA 1
ATOM 853 C C . ALA A 1 111 ? -9.635 10.082 -23.639 1.00 34.47 111 ALA A C 1
ATOM 855 O O . ALA A 1 111 ? -9.638 9.129 -22.866 1.00 34.47 111 ALA A O 1
ATOM 856 N N . PRO A 1 112 ? -10.599 10.162 -24.580 1.00 46.56 112 PRO A N 1
ATOM 857 C CA . PRO A 1 112 ? -11.982 10.510 -24.289 1.00 46.56 112 PRO A CA 1
ATOM 858 C C . PRO A 1 112 ? -12.877 9.261 -24.286 1.00 46.56 112 PRO A C 1
ATOM 860 O O . PRO A 1 112 ? -13.523 8.933 -25.281 1.00 46.56 112 PRO A O 1
ATOM 863 N N . VAL A 1 113 ? -12.967 8.562 -23.154 1.00 45.03 113 VAL A N 1
ATOM 864 C CA . VAL A 1 113 ? -13.887 7.421 -23.038 1.00 45.03 113 VAL A CA 1
ATOM 865 C C . VAL A 1 113 ? -15.305 7.904 -22.723 1.00 45.03 113 VAL A C 1
ATOM 867 O O . VAL A 1 113 ? -15.658 8.253 -21.600 1.00 45.03 113 VAL A O 1
ATOM 870 N N . CYS A 1 114 ? -16.102 7.903 -23.792 1.00 41.59 114 CYS A N 1
ATOM 871 C CA . CYS A 1 114 ? -17.546 7.690 -23.859 1.00 41.59 114 CYS A CA 1
ATOM 872 C C . CYS A 1 114 ? -18.442 8.560 -22.953 1.00 41.59 114 CYS A C 1
ATOM 874 O O . CYS A 1 114 ? -18.639 8.300 -21.766 1.00 41.59 114 CYS A O 1
ATOM 876 N N . ALA A 1 115 ? -19.147 9.516 -23.570 1.00 45.88 115 ALA A N 1
ATOM 877 C CA . ALA A 1 115 ? -20.228 10.300 -22.959 1.00 45.88 115 ALA A CA 1
ATOM 878 C C . ALA A 1 115 ? -21.301 9.443 -22.240 1.00 45.88 115 ALA A C 1
ATOM 880 O O . ALA A 1 115 ? -21.931 9.914 -21.294 1.00 45.88 115 ALA A O 1
ATOM 881 N N . ARG A 1 116 ? -21.447 8.157 -22.608 1.00 46.81 116 ARG A N 1
ATOM 882 C CA . ARG A 1 116 ? -22.311 7.181 -21.916 1.00 46.81 116 ARG A CA 1
ATOM 883 C C . ARG A 1 116 ? -21.896 6.888 -20.474 1.00 46.81 116 ARG A C 1
ATOM 885 O O . ARG A 1 116 ? -22.777 6.698 -19.639 1.00 46.81 116 ARG A O 1
ATOM 892 N N . CYS A 1 117 ? -20.600 6.893 -20.159 1.00 49.41 117 CYS A N 1
ATOM 893 C CA . CYS A 1 117 ? -20.127 6.716 -18.783 1.00 49.41 117 CYS A CA 1
ATOM 894 C C . CYS A 1 117 ? -20.485 7.931 -17.918 1.00 49.41 117 CYS A C 1
ATOM 896 O O . CYS A 1 117 ? -20.880 7.782 -16.765 1.00 49.41 117 CYS A O 1
ATOM 898 N N . ARG A 1 118 ? -20.447 9.135 -18.504 1.00 50.66 118 ARG A N 1
ATOM 899 C CA . ARG A 1 118 ? -20.787 10.386 -17.813 1.00 50.66 118 ARG A CA 1
ATOM 900 C C . ARG A 1 118 ? -22.288 10.501 -17.505 1.00 50.66 118 ARG A C 1
ATOM 902 O O . ARG A 1 118 ? -22.651 10.986 -16.437 1.00 50.66 118 ARG A O 1
ATOM 909 N N . GLN A 1 119 ? -23.151 10.019 -18.406 1.00 47.28 119 GLN A N 1
ATOM 910 C CA . GLN A 1 119 ? -24.611 10.027 -18.226 1.00 47.28 119 GLN A CA 1
ATOM 911 C C . GLN A 1 119 ? -25.045 9.105 -17.074 1.00 47.28 119 GLN A C 1
ATOM 913 O O . GLN A 1 119 ? -25.802 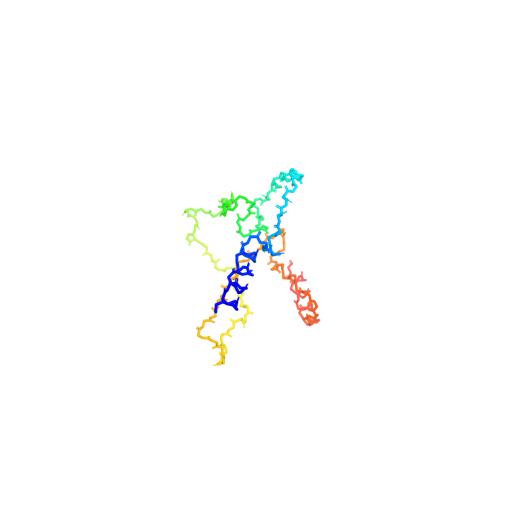9.520 -16.200 1.00 47.28 119 GLN A O 1
ATOM 918 N N . ARG A 1 120 ? -24.497 7.882 -17.020 1.00 53.41 120 ARG A N 1
ATOM 919 C CA . ARG A 1 120 ? -24.875 6.886 -16.003 1.00 53.41 120 ARG A CA 1
ATOM 920 C C . ARG A 1 120 ? -24.408 7.251 -14.590 1.00 53.41 120 ARG A C 1
ATOM 922 O O . ARG A 1 120 ? -25.059 6.883 -13.620 1.00 53.41 120 ARG A O 1
ATOM 929 N N . GLN A 1 121 ? -23.310 7.999 -14.473 1.00 51.19 121 GLN A N 1
ATOM 930 C CA . GLN A 1 121 ? -22.834 8.524 -13.188 1.00 51.19 121 GLN A CA 1
ATOM 931 C C . GLN A 1 121 ? -23.732 9.648 -12.645 1.00 51.19 121 GLN A C 1
ATOM 933 O O . GLN A 1 121 ? -23.977 9.702 -11.442 1.00 51.19 121 GLN A O 1
ATOM 938 N N . ARG A 1 122 ? -24.288 10.507 -13.516 1.00 42.44 122 ARG A N 1
ATOM 939 C CA . AR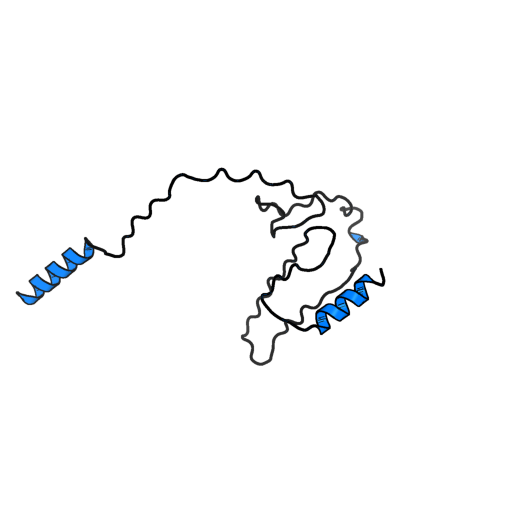G A 1 122 ? -25.246 11.551 -13.103 1.00 42.44 122 ARG A CA 1
ATOM 940 C C . ARG A 1 122 ? -26.567 10.976 -12.589 1.00 42.44 122 ARG A C 1
ATOM 942 O O . ARG A 1 122 ? -27.134 11.528 -11.655 1.00 42.44 122 ARG A O 1
ATOM 949 N N . GLU A 1 123 ? -27.035 9.868 -13.156 1.00 39.59 123 GLU A N 1
ATOM 950 C CA . GLU A 1 123 ? -28.285 9.223 -12.726 1.00 39.59 123 GLU A CA 1
ATOM 951 C C . GLU A 1 123 ? -28.174 8.544 -11.351 1.00 39.59 123 GLU A C 1
ATOM 953 O O . GLU A 1 123 ? -29.162 8.492 -10.620 1.00 39.59 123 GLU A O 1
ATOM 958 N N . MET A 1 124 ? -26.982 8.075 -10.960 1.00 46.09 124 MET A N 1
ATOM 959 C CA . MET A 1 124 ? -26.750 7.507 -9.623 1.00 46.09 124 MET A CA 1
ATOM 960 C C . MET A 1 124 ? -26.665 8.582 -8.532 1.00 46.09 124 MET A C 1
ATOM 962 O O . MET A 1 124 ? -27.138 8.350 -7.426 1.00 46.09 124 MET A O 1
ATOM 966 N N . ALA A 1 125 ? -26.128 9.766 -8.847 1.00 43.75 125 ALA A N 1
ATOM 967 C CA . ALA A 1 125 ? -26.010 10.873 -7.893 1.00 43.75 125 ALA A CA 1
ATOM 968 C C . ALA A 1 125 ? -27.351 11.557 -7.557 1.00 43.75 125 ALA A C 1
ATOM 970 O O . ALA A 1 125 ? -27.453 12.228 -6.540 1.00 43.75 125 ALA A O 1
ATOM 971 N N . LEU A 1 126 ? -28.376 11.405 -8.404 1.00 40.59 126 LEU A N 1
ATOM 972 C CA . LEU A 1 126 ? -29.700 12.017 -8.207 1.00 40.59 126 LEU A CA 1
ATOM 973 C C . LEU A 1 126 ? -30.689 11.116 -7.446 1.00 40.59 126 LEU A C 1
ATOM 975 O O . LEU A 1 126 ? -31.829 11.516 -7.224 1.00 40.59 126 LEU A O 1
ATOM 979 N N . ARG A 1 127 ? -30.283 9.895 -7.073 1.00 44.44 127 ARG A N 1
ATOM 980 C CA . ARG A 1 127 ? -31.121 8.922 -6.346 1.00 44.44 127 ARG A CA 1
ATOM 981 C C . ARG A 1 127 ? -30.685 8.677 -4.894 1.00 44.44 127 ARG A C 1
ATOM 983 O O . ARG A 1 127 ? -31.234 7.778 -4.261 1.00 44.44 127 ARG A O 1
ATOM 990 N N . SER A 1 128 ? -29.741 9.463 -4.380 1.00 40.28 128 SER A N 1
ATOM 991 C CA . SER A 1 128 ? -29.301 9.488 -2.974 1.00 40.28 128 SER A CA 1
ATOM 992 C C . SER A 1 128 ? -29.686 10.801 -2.314 1.00 40.28 128 SER A C 1
ATOM 994 O O . SER A 1 128 ? -30.117 10.763 -1.146 1.00 40.28 128 SER A O 1
#

InterPro domains:
  IPR001479 Quinoprotein dehydrogenase, conserved site [PS00363] (43-71)
  IPR002372 Pyrrolo-quinoline quinone repeat domain [PF01011] (44-100)
  IPR011047 Quinoprotein alcohol dehydrogenase-like superfamily [SSF50998] (37-100)

Secondary structure (DSSP, 8-state):
-HHHHHHHHHHHHHHH--TT-------S--PPPPP-PPPPTT-B-STTSSTT--------SS-TTTGGG--------------TTS-S---------B-SS--S------S---HHHHHHHHHHHT--